Protein AF-A0A0L7QQ30-F1 (afdb_monomer_lite)

Secondary structure (DSSP, 8-state):
--S------HHHHHHHHHHHHHHHTT---SHHHHHHHHHHHHHHHHHHHHHHHHHHHHHHHHHHTT-

Sequence (67 aa):
WPQRSCDLTPLNFFLWGFLKSKVYANDPKTIDELKNNITAAINEIEFQLCENVMENLVKRNGLMEKN

Structure (mmCIF, N/CA/C/O backbone):
data_AF-A0A0L7QQ30-F1
#
_entry.id   AF-A0A0L7QQ30-F1
#
loop_
_atom_site.group_PDB
_atom_site.id
_atom_site.type_symbol
_atom_site.label_atom_id
_atom_site.label_alt_id
_atom_site.label_comp_id
_atom_site.label_asym_id
_atom_site.label_entity_id
_atom_site.label_seq_id
_atom_site.pdbx_PDB_ins_code
_atom_site.Cartn_x
_atom_site.Cartn_y
_atom_site.Cartn_z
_atom_site.occupancy
_atom_site.B_iso_or_equiv
_atom_site.auth_seq_id
_atom_site.auth_comp_id
_atom_site.auth_asym_id
_atom_site.auth_atom_id
_atom_site.pdbx_PDB_model_num
ATOM 1 N N . TRP A 1 1 ? -7.046 27.905 -17.998 1.00 54.59 1 TRP A N 1
ATOM 2 C CA . TRP A 1 1 ? -6.639 26.572 -17.516 1.00 54.59 1 TRP A CA 1
ATOM 3 C C . TRP A 1 1 ? -5.865 25.874 -18.617 1.00 54.59 1 TRP A C 1
ATOM 5 O O . TRP A 1 1 ? -6.479 25.650 -19.655 1.00 54.59 1 TRP A O 1
ATOM 15 N N . PRO A 1 2 ? -4.553 25.587 -18.501 1.00 63.78 2 PRO A N 1
ATOM 16 C CA . PRO A 1 2 ? -3.903 24.842 -19.561 1.00 63.78 2 PRO A CA 1
ATOM 17 C C . PRO A 1 2 ? -4.300 23.369 -19.455 1.00 63.78 2 PRO A C 1
ATOM 19 O O . PRO A 1 2 ? -4.227 22.731 -18.407 1.00 63.78 2 PRO A O 1
ATOM 22 N N . GLN A 1 3 ? -4.750 22.854 -20.587 1.00 54.34 3 GLN A N 1
ATOM 23 C CA . GLN A 1 3 ? -5.264 21.514 -20.806 1.00 54.34 3 GLN A CA 1
ATOM 24 C C . GLN A 1 3 ? -4.125 20.505 -20.987 1.00 54.34 3 GLN A C 1
ATOM 26 O O . GLN A 1 3 ? -4.090 19.861 -22.017 1.00 54.34 3 GLN A O 1
ATOM 31 N N . ARG A 1 4 ? -3.171 20.386 -20.050 1.00 55.19 4 ARG A N 1
ATOM 32 C CA . ARG A 1 4 ? -2.180 19.280 -20.006 1.00 55.19 4 ARG A CA 1
ATOM 33 C C . ARG A 1 4 ? -1.551 19.108 -18.614 1.00 55.19 4 ARG A C 1
ATOM 35 O O . ARG A 1 4 ? -0.341 19.037 -18.502 1.00 55.19 4 ARG A O 1
ATOM 42 N N . SER A 1 5 ? -2.343 18.959 -17.553 1.00 54.19 5 SER A N 1
ATOM 43 C CA . SER A 1 5 ? -1.867 18.222 -16.359 1.00 54.19 5 SER A CA 1
ATOM 44 C C . SER A 1 5 ? -2.221 16.743 -16.497 1.00 54.19 5 SER A C 1
ATOM 46 O O . SER A 1 5 ? -2.789 16.120 -15.609 1.00 54.19 5 SER A O 1
ATOM 48 N N . CYS A 1 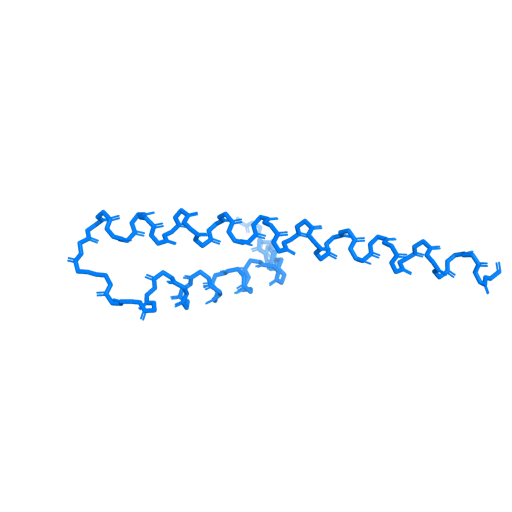6 ? -1.932 16.209 -17.682 1.00 52.25 6 CYS A N 1
ATOM 49 C CA . CYS A 1 6 ? -2.014 14.795 -18.005 1.00 52.25 6 CYS A CA 1
ATOM 50 C C . CYS A 1 6 ? -0.600 14.207 -17.986 1.00 52.25 6 CYS A C 1
ATOM 52 O O . CYS A 1 6 ? -0.286 13.318 -18.766 1.00 52.25 6 CYS A O 1
ATOM 54 N N . ASP A 1 7 ? 0.257 14.694 -17.086 1.00 51.84 7 ASP A N 1
ATOM 55 C CA . ASP A 1 7 ? 1.439 13.948 -16.664 1.00 51.84 7 ASP A CA 1
ATOM 56 C C . ASP A 1 7 ? 0.970 12.882 -15.675 1.00 51.84 7 ASP A C 1
ATOM 58 O O . ASP A 1 7 ? 1.225 12.887 -14.472 1.00 51.84 7 ASP A O 1
ATOM 62 N N . LEU A 1 8 ? 0.182 11.977 -16.250 1.00 55.19 8 LEU A N 1
ATOM 63 C CA . LEU A 1 8 ? -0.115 10.653 -15.767 1.00 55.19 8 LEU A CA 1
ATOM 64 C C . LEU A 1 8 ? 1.207 9.902 -15.795 1.00 55.19 8 LEU A C 1
ATOM 66 O O . LEU A 1 8 ? 1.470 9.123 -16.712 1.00 55.19 8 LEU A O 1
ATOM 70 N N . THR A 1 9 ? 2.071 10.151 -14.812 1.00 61.06 9 THR A N 1
ATOM 71 C CA . THR A 1 9 ? 3.184 9.246 -14.572 1.00 61.06 9 THR A CA 1
ATOM 72 C C . THR A 1 9 ? 2.546 7.857 -14.478 1.00 61.06 9 THR A C 1
ATOM 74 O O . THR A 1 9 ? 1.641 7.683 -13.657 1.00 61.06 9 THR A O 1
ATOM 77 N N . PRO A 1 10 ? 2.933 6.864 -15.297 1.00 58.47 10 PRO A N 1
ATOM 78 C CA . PRO A 1 10 ? 2.402 5.506 -15.163 1.00 58.47 10 PRO A CA 1
ATOM 79 C C . PRO A 1 10 ? 2.589 4.988 -13.729 1.00 58.47 10 PRO A C 1
ATOM 81 O O . PRO A 1 10 ? 1.758 4.241 -13.216 1.00 58.47 10 PRO A O 1
ATOM 84 N N . LEU A 1 11 ? 3.609 5.514 -13.041 1.00 66.06 11 LEU A N 1
ATOM 85 C CA . LEU A 1 11 ? 3.803 5.384 -11.608 1.00 66.06 11 LEU A CA 1
ATOM 86 C C . LEU A 1 11 ? 2.601 5.859 -10.784 1.00 66.06 11 LEU A C 1
ATOM 88 O O . LEU A 1 11 ? 2.209 5.130 -9.901 1.00 66.06 11 LEU A O 1
ATOM 92 N N . ASN A 1 12 ? 1.979 7.010 -11.045 1.00 66.50 12 ASN A N 1
ATOM 93 C CA . ASN A 1 12 ? 0.864 7.512 -10.234 1.00 66.50 12 ASN A CA 1
ATOM 94 C C . ASN A 1 12 ? -0.388 6.620 -10.337 1.00 66.50 12 ASN A C 1
ATOM 96 O O . ASN A 1 12 ? -1.055 6.376 -9.334 1.00 66.50 12 ASN A O 1
ATOM 100 N N . PHE A 1 13 ? -0.685 6.080 -11.526 1.00 66.62 13 PHE A N 1
ATOM 101 C CA . PHE A 1 13 ? -1.773 5.103 -11.688 1.00 66.62 13 PHE A CA 1
ATOM 102 C C . PHE A 1 13 ? -1.464 3.766 -11.023 1.00 66.62 13 PHE A C 1
ATOM 104 O O . PHE A 1 13 ? -2.320 3.214 -10.330 1.00 66.62 13 PHE A O 1
ATOM 111 N N . PHE A 1 14 ? -0.250 3.256 -11.224 1.00 71.62 14 PHE A N 1
ATOM 112 C CA . PHE A 1 14 ? 0.198 2.016 -10.604 1.00 71.62 14 PHE A CA 1
ATOM 113 C C . PHE A 1 14 ? 0.233 2.138 -9.077 1.00 71.62 14 PHE A C 1
ATOM 115 O O . PHE A 1 14 ? -0.314 1.294 -8.375 1.00 71.62 14 PHE A O 1
ATOM 122 N N . LEU A 1 15 ? 0.794 3.237 -8.575 1.00 76.00 15 LEU A N 1
ATOM 123 C CA . LEU A 1 15 ? 0.900 3.579 -7.163 1.00 76.00 15 LEU A CA 1
ATOM 124 C C . LEU A 1 15 ? -0.480 3.644 -6.526 1.00 76.00 15 LEU A C 1
ATOM 126 O O . LEU A 1 15 ? -0.694 3.019 -5.498 1.00 76.00 15 LEU A O 1
ATOM 130 N N . TRP A 1 16 ? -1.430 4.345 -7.149 1.00 79.94 16 TRP A N 1
ATOM 131 C CA . TRP A 1 16 ? -2.783 4.448 -6.614 1.00 79.94 16 TRP A CA 1
ATOM 132 C C . TRP A 1 16 ? -3.503 3.093 -6.574 1.00 79.94 16 TRP A C 1
ATOM 134 O O . TRP A 1 16 ? -4.149 2.770 -5.577 1.00 79.94 16 TRP A O 1
ATOM 144 N N . GLY A 1 17 ? -3.357 2.266 -7.617 1.00 83.62 17 GLY A N 1
ATOM 145 C CA . GLY A 1 17 ? -3.897 0.902 -7.636 1.00 83.62 17 GLY A CA 1
ATOM 146 C C . GLY A 1 17 ? -3.270 -0.002 -6.568 1.00 83.62 17 GLY A C 1
ATOM 147 O O . GLY A 1 17 ? -3.986 -0.702 -5.849 1.00 83.62 17 GLY A O 1
ATOM 148 N N . PHE A 1 18 ? -1.946 0.066 -6.416 1.00 82.44 18 PHE A N 1
ATOM 149 C CA . PHE A 1 18 ? -1.189 -0.675 -5.409 1.00 82.44 18 PHE A CA 1
ATOM 150 C C . PHE A 1 18 ? -1.574 -0.253 -3.987 1.00 82.44 18 PHE A C 1
ATOM 152 O O . PHE A 1 18 ? -1.895 -1.107 -3.158 1.00 82.44 18 PHE A O 1
ATOM 159 N N . LEU A 1 19 ? -1.626 1.060 -3.724 1.00 84.12 19 LEU A N 1
ATOM 160 C CA . LEU A 1 19 ? -2.009 1.606 -2.424 1.00 84.12 19 LEU A CA 1
ATOM 161 C C . LEU A 1 19 ? -3.411 1.143 -2.048 1.00 84.12 19 LEU A C 1
ATOM 163 O O . LEU A 1 19 ? -3.628 0.684 -0.935 1.00 84.12 19 LEU A O 1
ATOM 167 N N . LYS A 1 20 ? -4.363 1.217 -2.984 1.00 83.81 20 LYS A N 1
ATOM 168 C CA . LYS A 1 20 ? -5.745 0.810 -2.724 1.00 83.81 20 LYS A CA 1
ATOM 169 C C . LYS A 1 20 ? -5.839 -0.680 -2.396 1.00 83.81 20 LYS A C 1
ATOM 171 O O . LYS A 1 20 ? -6.543 -1.045 -1.463 1.00 83.81 20 LYS A O 1
ATOM 176 N N . SER A 1 21 ? -5.100 -1.527 -3.112 1.00 85.88 21 SER A N 1
ATOM 177 C CA . SER A 1 21 ? -5.048 -2.962 -2.819 1.00 85.88 21 SER A CA 1
ATOM 178 C C . SER A 1 21 ? -4.497 -3.231 -1.414 1.00 85.88 21 SER A C 1
ATOM 180 O O . SER A 1 21 ? -5.116 -3.951 -0.640 1.00 85.88 21 SER A O 1
ATOM 182 N N . LYS A 1 22 ? -3.384 -2.589 -1.037 1.00 84.62 22 LYS A N 1
ATOM 183 C CA . LYS A 1 22 ? -2.710 -2.811 0.254 1.00 84.62 22 LYS A CA 1
ATOM 184 C C . LYS A 1 22 ? -3.425 -2.184 1.448 1.00 84.62 22 LYS A C 1
ATOM 186 O O . LYS A 1 22 ? -3.552 -2.822 2.487 1.00 84.62 22 LYS A O 1
ATOM 191 N N . VAL A 1 23 ? -3.910 -0.953 1.305 1.00 85.75 23 VAL A N 1
ATOM 192 C CA . VAL A 1 23 ? -4.564 -0.207 2.390 1.00 85.75 23 VAL A CA 1
ATOM 193 C C . VAL A 1 23 ? -5.881 -0.864 2.799 1.00 85.75 23 VAL A C 1
ATOM 195 O O . VAL A 1 23 ? -6.181 -0.930 3.992 1.00 85.75 23 VAL A O 1
ATOM 198 N N . TYR A 1 24 ? -6.628 -1.397 1.826 1.00 83.94 24 TYR A N 1
ATOM 199 C CA . TYR A 1 24 ? -7.927 -2.034 2.050 1.00 83.94 24 TYR A CA 1
ATOM 200 C C . TYR A 1 24 ? -7.877 -3.569 2.133 1.00 83.94 24 TYR A C 1
ATOM 202 O O . TYR A 1 24 ? -8.909 -4.175 2.401 1.00 83.94 24 TYR A O 1
ATOM 210 N N . ALA A 1 25 ? -6.713 -4.210 1.958 1.00 83.62 25 ALA A N 1
ATOM 211 C CA . ALA A 1 25 ? -6.582 -5.675 1.992 1.00 83.62 25 ALA A CA 1
ATOM 212 C C . ALA A 1 25 ? -7.123 -6.314 3.283 1.00 83.62 25 ALA A C 1
ATOM 214 O O . ALA A 1 25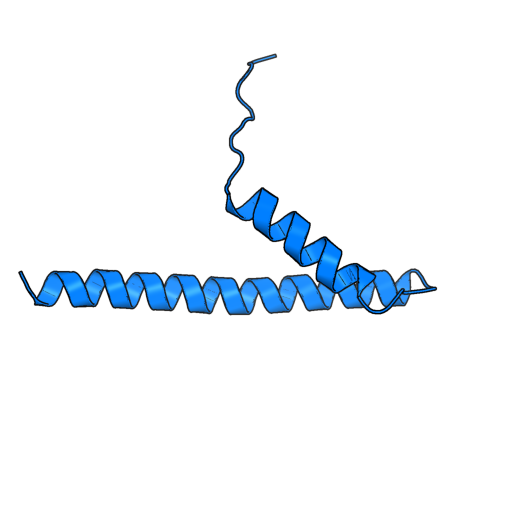 ? -7.672 -7.410 3.241 1.00 83.62 25 ALA A O 1
ATOM 215 N N . ASN A 1 26 ? -6.968 -5.625 4.417 1.00 81.62 26 ASN A N 1
ATOM 216 C CA . ASN A 1 26 ? -7.322 -6.140 5.742 1.00 81.62 26 ASN A CA 1
ATOM 217 C C . ASN A 1 26 ? -8.673 -5.629 6.268 1.00 81.62 26 ASN A C 1
ATOM 219 O O . ASN A 1 26 ? -8.970 -5.849 7.438 1.00 81.62 26 ASN A O 1
ATOM 223 N N . ASP A 1 27 ? -9.459 -4.932 5.438 1.00 83.50 27 ASP A N 1
ATOM 224 C CA . ASP A 1 27 ? -10.729 -4.295 5.827 1.00 83.50 27 ASP A CA 1
ATOM 225 C C . ASP A 1 27 ? -10.624 -3.508 7.157 1.00 83.50 27 ASP A C 1
ATOM 227 O O . ASP A 1 27 ? -11.260 -3.862 8.157 1.00 83.50 27 ASP A O 1
ATOM 231 N N . PRO A 1 28 ? -9.751 -2.478 7.217 1.00 82.62 28 PRO A N 1
ATOM 232 C CA . PRO A 1 28 ? -9.490 -1.747 8.452 1.00 82.62 28 PRO A CA 1
ATOM 233 C C . PRO A 1 28 ? -10.774 -1.090 8.968 1.00 82.62 28 PRO A C 1
ATOM 235 O O . PRO A 1 28 ? -11.453 -0.359 8.243 1.00 82.62 28 PRO A O 1
ATOM 238 N N . LYS A 1 29 ? -11.088 -1.319 10.245 1.00 89.50 29 LYS A N 1
ATOM 239 C CA . LYS A 1 29 ? -12.320 -0.826 10.888 1.00 89.50 29 LYS A CA 1
ATOM 240 C C . LYS A 1 29 ? -12.101 0.476 11.642 1.00 89.50 29 LYS A C 1
ATOM 242 O O . LYS A 1 29 ? -13.062 1.119 12.065 1.00 89.50 29 LYS A O 1
ATOM 247 N N . THR A 1 30 ? -10.841 0.866 11.817 1.00 91.12 30 THR A N 1
ATOM 248 C CA . THR A 1 30 ? -10.447 2.065 12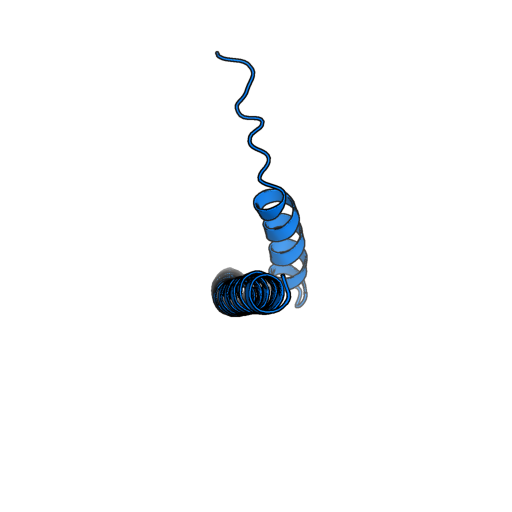.554 1.00 91.12 30 THR A CA 1
ATOM 249 C C . THR A 1 30 ? -9.547 2.972 11.720 1.00 91.12 30 THR A C 1
ATOM 251 O O . THR A 1 30 ? -8.844 2.542 10.803 1.00 91.12 30 THR A O 1
ATOM 254 N N . ILE A 1 31 ? -9.553 4.264 12.055 1.00 90.31 31 ILE A N 1
ATOM 255 C CA . ILE A 1 31 ? -8.700 5.262 11.395 1.00 90.31 31 ILE A CA 1
ATOM 256 C C . ILE A 1 31 ? -7.215 4.958 11.644 1.00 90.31 31 ILE A C 1
ATOM 258 O O . ILE A 1 31 ? -6.390 5.196 10.763 1.00 90.31 31 ILE A O 1
ATOM 262 N N . ASP A 1 32 ? -6.865 4.418 12.811 1.00 90.69 32 ASP A N 1
ATOM 263 C CA . ASP A 1 32 ? -5.477 4.096 13.151 1.00 90.69 32 ASP A CA 1
ATOM 264 C C . ASP A 1 32 ? -4.946 2.905 12.346 1.00 90.69 32 ASP A C 1
ATOM 266 O O . ASP A 1 32 ? -3.832 2.968 11.830 1.00 90.69 32 ASP A O 1
ATOM 270 N N . GLU A 1 33 ? -5.759 1.868 12.127 1.00 87.81 33 GLU A N 1
ATOM 271 C CA . GLU A 1 33 ? -5.413 0.775 11.207 1.00 87.81 33 GLU A CA 1
ATOM 272 C C . GLU A 1 33 ? -5.224 1.284 9.776 1.00 87.81 33 GLU A C 1
ATOM 274 O O . GLU A 1 33 ? -4.264 0.907 9.104 1.00 87.81 33 GLU A O 1
ATOM 279 N N . LEU A 1 34 ? -6.090 2.194 9.318 1.00 88.69 34 LEU A N 1
ATOM 280 C CA . LEU A 1 34 ? -5.963 2.795 7.992 1.00 88.69 34 LEU A CA 1
ATOM 281 C C . LEU A 1 34 ? -4.653 3.588 7.858 1.00 88.69 34 LEU A C 1
ATOM 283 O O . LEU A 1 34 ? -3.936 3.435 6.870 1.00 88.69 34 LEU A O 1
ATOM 287 N N . LYS A 1 35 ? -4.303 4.400 8.864 1.00 89.94 35 LYS A N 1
ATOM 288 C CA . LYS A 1 35 ? -3.036 5.152 8.903 1.00 89.94 35 LYS A CA 1
ATOM 289 C C . LYS A 1 35 ? -1.821 4.227 8.917 1.00 89.94 35 LYS A C 1
ATOM 291 O O . LYS A 1 35 ? -0.853 4.485 8.195 1.00 89.94 35 LYS A O 1
ATOM 296 N N . ASN A 1 36 ? -1.879 3.150 9.696 1.00 90.88 36 ASN A N 1
ATOM 297 C CA . ASN A 1 36 ? -0.811 2.158 9.759 1.00 90.88 36 ASN A CA 1
ATOM 298 C C . ASN A 1 36 ? -0.636 1.452 8.411 1.00 90.88 36 ASN A C 1
ATOM 300 O O . ASN A 1 36 ? 0.489 1.351 7.925 1.00 90.88 36 ASN A O 1
ATOM 304 N N . ASN A 1 37 ? -1.730 1.059 7.755 1.00 89.44 37 ASN A N 1
ATOM 305 C CA . ASN A 1 37 ? -1.675 0.418 6.442 1.00 89.44 37 ASN A CA 1
ATOM 306 C C . ASN A 1 37 ? -1.153 1.365 5.352 1.00 89.44 37 ASN A C 1
ATOM 308 O O . ASN A 1 37 ? -0.382 0.936 4.498 1.00 89.44 37 ASN A O 1
ATOM 312 N N . ILE A 1 38 ? -1.529 2.651 5.381 1.00 87.19 38 ILE A N 1
ATOM 313 C CA . ILE A 1 38 ? -0.995 3.662 4.452 1.00 87.19 38 ILE A CA 1
ATOM 314 C C . ILE A 1 38 ? 0.515 3.817 4.650 1.00 87.19 38 ILE A C 1
ATOM 316 O O . ILE A 1 38 ? 1.266 3.769 3.679 1.00 87.19 38 ILE A O 1
ATOM 320 N N . THR A 1 39 ? 0.964 3.955 5.899 1.00 89.62 39 THR A N 1
ATOM 321 C CA . THR A 1 39 ? 2.391 4.099 6.227 1.00 89.62 39 THR A CA 1
ATOM 322 C C . THR A 1 39 ? 3.181 2.863 5.788 1.00 89.62 39 THR A C 1
ATOM 324 O O . THR A 1 39 ? 4.220 2.988 5.144 1.00 89.62 39 THR A O 1
ATOM 327 N N . ALA A 1 40 ? 2.660 1.665 6.064 1.00 88.31 40 ALA A N 1
ATOM 328 C CA . ALA A 1 40 ? 3.275 0.410 5.643 1.00 88.31 40 ALA A CA 1
ATOM 329 C C . ALA A 1 40 ? 3.358 0.289 4.112 1.00 88.31 40 ALA A C 1
ATOM 331 O O . ALA A 1 40 ? 4.417 -0.047 3.587 1.00 88.31 40 ALA A O 1
ATOM 332 N N . ALA A 1 41 ? 2.278 0.617 3.393 1.00 86.50 41 ALA A N 1
ATOM 333 C CA . ALA A 1 41 ? 2.252 0.566 1.933 1.00 86.50 41 ALA A CA 1
ATOM 334 C C . ALA A 1 41 ? 3.259 1.541 1.302 1.00 86.50 41 ALA A C 1
ATOM 336 O O . ALA A 1 41 ? 3.931 1.180 0.339 1.00 86.50 41 ALA A O 1
ATOM 337 N N . ILE A 1 42 ? 3.395 2.756 1.848 1.00 84.94 42 ILE A N 1
ATOM 338 C CA . ILE A 1 42 ? 4.367 3.751 1.368 1.00 84.94 42 ILE A CA 1
ATOM 339 C C . ILE A 1 42 ? 5.806 3.265 1.585 1.00 84.94 42 ILE A C 1
ATOM 341 O O . ILE A 1 42 ? 6.601 3.326 0.650 1.00 84.94 42 ILE A O 1
ATOM 345 N N . ASN A 1 43 ? 6.123 2.728 2.767 1.00 86.44 43 ASN A N 1
ATOM 346 C CA . ASN A 1 43 ? 7.453 2.175 3.052 1.00 86.44 43 ASN A CA 1
ATOM 347 C C . ASN A 1 43 ? 7.797 0.996 2.123 1.00 86.44 43 ASN A C 1
ATOM 349 O O . ASN A 1 43 ? 8.927 0.875 1.654 1.00 86.44 43 ASN A O 1
ATOM 353 N N . GLU A 1 44 ? 6.819 0.136 1.822 1.00 84.38 44 GLU A N 1
ATOM 354 C CA . GLU A 1 44 ? 6.991 -0.986 0.890 1.00 84.38 44 GLU A CA 1
ATOM 355 C C . GLU A 1 44 ? 7.245 -0.500 -0.547 1.00 84.38 44 GLU A C 1
ATOM 357 O O . GLU A 1 44 ? 8.109 -1.038 -1.239 1.00 84.38 44 GLU A O 1
ATOM 362 N N . ILE A 1 45 ? 6.545 0.551 -0.986 1.00 81.06 45 ILE A N 1
ATOM 363 C CA . ILE A 1 45 ? 6.772 1.178 -2.294 1.00 81.06 45 ILE A CA 1
ATOM 364 C C . ILE A 1 45 ? 8.160 1.797 -2.380 1.00 81.06 45 ILE A C 1
ATOM 366 O O . ILE A 1 45 ? 8.812 1.634 -3.404 1.00 81.06 45 ILE A O 1
ATOM 370 N N . GLU A 1 46 ? 8.604 2.529 -1.357 1.00 77.69 46 GLU A N 1
ATOM 371 C CA . GLU A 1 46 ? 9.926 3.161 -1.358 1.00 77.69 46 GLU A CA 1
ATOM 372 C C . GLU A 1 46 ? 11.025 2.109 -1.535 1.00 77.69 46 GLU A C 1
ATOM 374 O O . GLU A 1 46 ? 11.898 2.260 -2.392 1.00 77.69 46 GLU A O 1
ATOM 379 N N 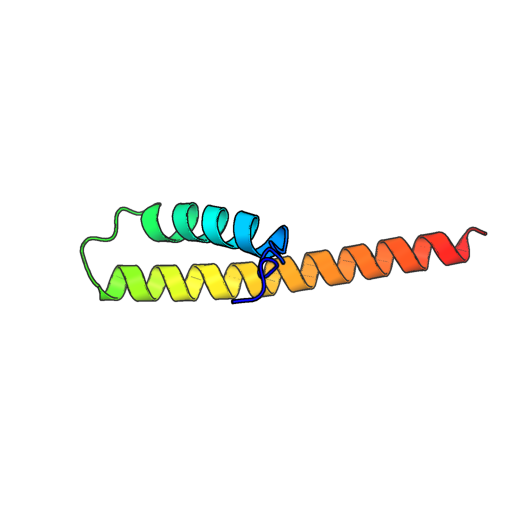. PHE A 1 47 ? 10.914 0.996 -0.807 1.00 75.69 47 PHE A N 1
ATOM 380 C CA . PHE A 1 47 ? 11.828 -0.132 -0.928 1.00 75.69 47 PHE A CA 1
ATOM 381 C C . PHE A 1 47 ? 11.802 -0.745 -2.337 1.00 75.69 47 PHE A C 1
ATOM 383 O O . PHE A 1 47 ? 12.838 -0.841 -2.994 1.00 75.69 47 PHE A O 1
ATOM 390 N N . GLN A 1 48 ? 10.612 -1.072 -2.847 1.00 74.75 48 GLN A N 1
ATOM 391 C CA . GLN A 1 48 ? 10.438 -1.675 -4.172 1.00 74.75 48 GLN A CA 1
ATOM 392 C C . GLN A 1 48 ? 10.844 -0.738 -5.315 1.00 74.75 48 GLN A C 1
ATOM 394 O O . GLN A 1 48 ? 11.366 -1.185 -6.335 1.00 74.75 48 GLN A O 1
ATOM 399 N N . LEU A 1 49 ? 10.612 0.569 -5.185 1.00 76.69 49 LEU A N 1
ATOM 400 C CA . LEU A 1 49 ? 11.033 1.556 -6.172 1.00 76.69 49 LEU A CA 1
ATOM 401 C C . LEU A 1 49 ? 12.556 1.687 -6.173 1.00 76.69 49 LEU A C 1
ATOM 403 O O . LEU A 1 49 ? 13.145 1.696 -7.249 1.00 76.69 49 LEU A O 1
ATOM 407 N N . CYS A 1 50 ? 13.192 1.726 -4.999 1.00 74.62 50 CYS A N 1
ATOM 408 C CA . CYS A 1 50 ? 14.649 1.694 -4.886 1.00 74.62 50 CYS A CA 1
ATOM 409 C C . CYS A 1 50 ? 15.240 0.431 -5.524 1.00 74.62 50 CYS A C 1
ATOM 411 O O . CYS A 1 50 ? 16.155 0.548 -6.336 1.00 74.62 50 CYS A O 1
ATOM 413 N N . GLU A 1 51 ? 14.700 -0.755 -5.233 1.00 76.00 51 GLU A N 1
ATOM 414 C CA . GLU A 1 51 ? 15.146 -2.008 -5.859 1.00 76.00 51 GLU A CA 1
ATOM 415 C C . GLU A 1 51 ? 14.966 -1.985 -7.378 1.00 76.00 51 GLU A C 1
ATOM 417 O O . GLU A 1 51 ? 15.912 -2.249 -8.115 1.00 76.00 51 GLU A O 1
ATOM 422 N N . ASN A 1 52 ? 13.791 -1.586 -7.868 1.00 74.38 52 ASN A N 1
ATOM 423 C CA . ASN A 1 52 ? 13.517 -1.528 -9.302 1.00 74.38 52 ASN A CA 1
ATOM 424 C C . ASN A 1 52 ? 14.377 -0.485 -10.025 1.00 74.38 52 ASN A C 1
ATOM 426 O O . ASN A 1 52 ? 14.782 -0.697 -11.170 1.00 74.38 52 ASN A O 1
ATOM 430 N N . VAL A 1 53 ? 14.652 0.657 -9.392 1.00 72.31 53 VAL A N 1
ATOM 431 C CA . VAL A 1 53 ? 15.556 1.675 -9.937 1.00 72.31 53 VAL A CA 1
ATOM 432 C C . VAL A 1 53 ? 16.976 1.131 -9.968 1.00 72.31 53 VAL A C 1
ATOM 434 O O . VAL A 1 53 ? 17.604 1.219 -11.020 1.00 72.31 53 VAL A O 1
ATOM 437 N N . MET A 1 54 ? 17.456 0.514 -8.885 1.00 70.56 54 MET A N 1
ATOM 438 C CA . MET A 1 54 ? 18.780 -0.111 -8.833 1.00 70.56 54 MET A CA 1
ATOM 439 C C . MET A 1 54 ? 18.924 -1.222 -9.877 1.00 70.56 54 MET A C 1
ATOM 441 O O . MET A 1 54 ? 19.890 -1.216 -10.637 1.00 70.56 54 MET A O 1
ATOM 445 N N . GLU A 1 55 ? 17.944 -2.116 -10.005 1.00 74.12 55 GLU A N 1
ATOM 446 C CA . GLU A 1 55 ? 17.931 -3.152 -11.038 1.00 74.12 55 GLU A CA 1
ATOM 447 C C . GLU A 1 55 ? 17.943 -2.569 -12.451 1.00 74.12 55 GLU A C 1
ATOM 449 O O . GLU A 1 55 ? 18.683 -3.048 -13.310 1.00 74.12 55 GLU A O 1
ATOM 454 N N . ASN A 1 5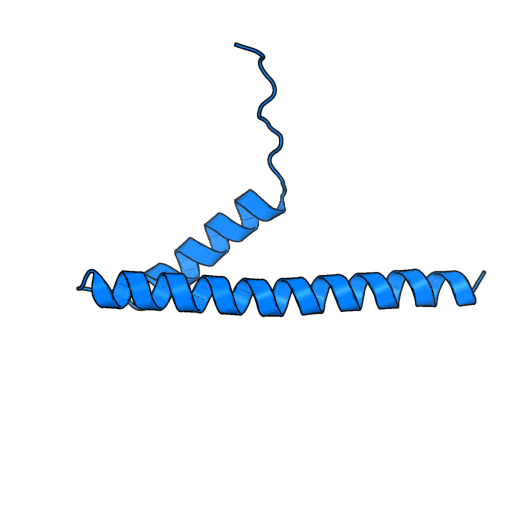6 ? 17.130 -1.544 -12.719 1.00 74.38 56 ASN A N 1
ATOM 455 C CA . ASN A 1 56 ? 17.113 -0.894 -14.027 1.00 74.38 56 ASN A CA 1
ATOM 456 C C . ASN A 1 56 ? 18.444 -0.200 -14.332 1.00 74.38 56 ASN A C 1
ATOM 458 O O . ASN A 1 56 ? 18.885 -0.207 -15.483 1.00 74.38 56 ASN A O 1
ATOM 462 N N . LEU A 1 57 ? 19.098 0.369 -13.318 1.00 64.31 57 LEU A N 1
ATOM 463 C CA . LEU A 1 57 ? 20.410 1.002 -13.444 1.00 64.31 57 LEU A CA 1
ATOM 464 C C . LEU A 1 57 ? 21.498 -0.038 -13.733 1.00 64.31 57 LEU A C 1
ATOM 466 O O . LEU A 1 57 ? 22.291 0.149 -14.654 1.00 64.31 57 LEU A O 1
ATOM 470 N N . VAL A 1 58 ? 21.478 -1.172 -13.026 1.00 71.75 58 VAL A N 1
ATOM 471 C CA . VAL A 1 58 ? 22.391 -2.304 -13.252 1.00 71.75 58 VAL A CA 1
ATOM 472 C C . VAL A 1 58 ? 22.174 -2.919 -14.634 1.00 71.75 58 VAL A C 1
ATOM 474 O O . VAL A 1 58 ? 23.139 -3.131 -15.365 1.00 71.75 58 VAL A O 1
ATOM 477 N N . LYS A 1 59 ? 20.920 -3.149 -15.044 1.00 71.00 59 LYS A N 1
ATOM 478 C CA . LYS A 1 59 ? 20.593 -3.666 -16.383 1.00 71.00 59 LYS A CA 1
ATOM 479 C C . LYS A 1 59 ? 21.061 -2.709 -17.479 1.00 71.00 59 LYS A C 1
ATO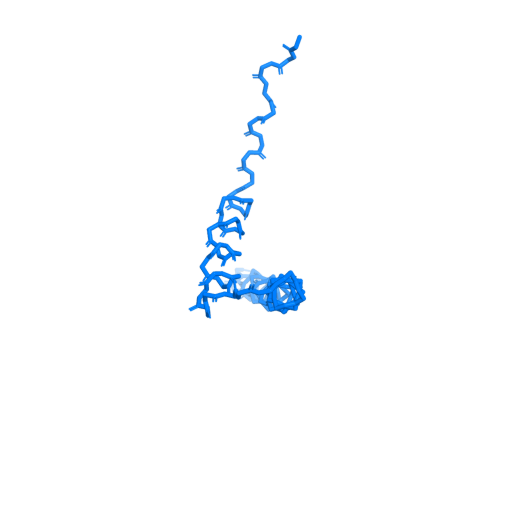M 481 O O . LYS A 1 59 ? 21.620 -3.163 -18.472 1.00 71.00 59 LYS A O 1
ATOM 486 N N . ARG A 1 60 ? 20.882 -1.394 -17.307 1.00 61.19 60 ARG A N 1
ATOM 487 C CA . ARG A 1 60 ? 21.356 -0.393 -18.279 1.00 61.19 60 ARG A CA 1
ATOM 488 C C . ARG A 1 60 ? 22.879 -0.313 -18.350 1.00 61.19 60 ARG A C 1
ATOM 490 O O . ARG A 1 60 ? 23.404 -0.289 -19.457 1.00 61.19 60 ARG A O 1
ATOM 497 N N . ASN A 1 61 ? 23.587 -0.331 -17.222 1.00 58.41 61 ASN A N 1
ATOM 498 C CA . ASN A 1 61 ? 25.053 -0.313 -17.234 1.00 58.41 61 ASN A CA 1
ATOM 499 C C . ASN A 1 61 ? 25.653 -1.623 -17.769 1.00 58.41 61 ASN A C 1
ATOM 501 O O . ASN A 1 61 ? 26.595 -1.576 -18.552 1.00 58.41 61 ASN A O 1
ATOM 505 N N . GLY A 1 62 ? 25.072 -2.782 -17.445 1.00 58.06 62 GLY A N 1
ATOM 506 C CA . GLY A 1 62 ? 25.526 -4.076 -17.973 1.00 58.06 62 GLY A CA 1
ATOM 507 C C . GLY A 1 62 ? 25.277 -4.264 -19.478 1.00 58.06 62 GLY A C 1
ATOM 508 O O . GLY A 1 62 ? 25.931 -5.088 -20.115 1.00 58.06 62 GLY A O 1
ATOM 509 N N . LEU A 1 63 ? 24.356 -3.493 -20.069 1.00 54.56 63 LEU A N 1
ATOM 510 C CA . LEU A 1 63 ? 24.164 -3.425 -21.522 1.00 54.56 63 LEU A CA 1
ATOM 511 C C . LEU A 1 63 ? 25.200 -2.524 -22.218 1.00 54.56 63 LEU A C 1
ATOM 513 O O . LEU A 1 63 ? 25.434 -2.699 -23.410 1.00 54.56 63 LEU A O 1
ATOM 517 N N . MET A 1 64 ? 25.836 -1.596 -21.493 1.00 50.62 64 MET A N 1
ATOM 518 C CA . MET A 1 64 ? 26.879 -0.710 -22.029 1.00 50.62 64 MET A CA 1
ATOM 519 C C . MET A 1 64 ? 28.268 -1.368 -22.051 1.00 50.62 64 MET A C 1
ATOM 521 O O . MET A 1 64 ? 29.102 -0.957 -22.843 1.00 50.62 64 MET A O 1
ATOM 525 N N . GLU A 1 65 ? 28.519 -2.402 -21.239 1.00 49.66 65 GLU A N 1
ATOM 526 C CA . GLU A 1 65 ? 29.780 -3.174 -21.278 1.00 49.66 65 GLU A CA 1
ATOM 527 C C . GLU A 1 65 ? 29.842 -4.201 -22.425 1.00 49.66 65 GLU A C 1
ATOM 529 O O . GLU A 1 65 ? 30.891 -4.796 -22.666 1.00 49.66 65 GLU A O 1
ATOM 534 N N . LYS A 1 66 ? 28.729 -4.438 -23.133 1.00 48.44 66 LYS A N 1
ATOM 535 C CA . LYS A 1 66 ? 28.628 -5.436 -24.213 1.00 48.44 66 LYS A CA 1
ATOM 536 C C . LYS A 1 66 ? 28.561 -4.847 -25.629 1.00 48.44 66 LYS A C 1
ATOM 538 O O . LYS A 1 66 ? 28.289 -5.610 -26.554 1.00 48.44 66 LYS A O 1
ATOM 543 N N . ASN A 1 67 ? 28.797 -3.545 -25.804 1.00 37.44 67 ASN A N 1
ATOM 544 C CA . ASN A 1 67 ? 28.851 -2.891 -27.119 1.00 37.44 67 ASN A CA 1
ATOM 545 C C . ASN A 1 67 ? 30.228 -2.297 -27.399 1.00 37.44 67 ASN A C 1
ATOM 547 O O . ASN A 1 67 ? 30.740 -1.579 -26.514 1.00 37.44 67 ASN A O 1
#

Organism: NCBI:txid597456

Radius of gyration: 17.14 Å; chains: 1; bounding box: 42×33×40 Å

Foldseek 3Di:
DDPPPVPVVVCVVVLVVQLVCQLPVVPDPDPVSSVVSNVVSVVVCVVVVVVVVVVVVVVVVVVVVVD

pLDDT: mean 73.68, std 13.67, range [37.44, 91.12]

InterPro domains:
  IPR036397 Ribonuclease H superfamily [G3DSA:3.30.420.10] (1-65)